Protein AF-A0A2D4XE23-F1 (afdb_monomer_lite)

Sequence (78 aa):
MANIKSQKKRIRQDAKKNLRNKSVKTELKSSLKSLYDENNQVIVEKKASVMKELDKAFTDGIISKNYRDRNKSRISKL

Foldseek 3Di:
DDPDPVVVVVVVVVVVVVVVLVVLVVVLVVLLVVQADPVRDGDLVSLVVSLVSLVVCVVVVSDDPVVSVVSNVVSVVD

Secondary structure (DSSP, 8-state):
---SHHHHHHHHHHHHHHHHHHHHHHHHHHHHHTTB-TTS-B-TTHHHHHHHHHHHHHHTTSS-HHHHHHHHHHHHH-

pLDDT: mean 93.53, std 4.56, range [68.81, 97.62]

Structure (mmCIF, N/CA/C/O backbone):
data_AF-A0A2D4XE23-F1
#
_entry.id   AF-A0A2D4XE23-F1
#
loop_
_atom_site.group_PDB
_atom_site.id
_atom_site.type_symbol
_atom_site.label_atom_id
_atom_site.label_alt_id
_atom_site.label_comp_id
_atom_site.label_asym_id
_atom_site.label_entity_id
_atom_site.label_seq_id
_atom_site.pdbx_PDB_ins_code
_atom_site.Cartn_x
_atom_site.Cartn_y
_atom_site.Cartn_z
_atom_site.occupancy
_atom_site.B_iso_or_equiv
_atom_site.auth_seq_id
_atom_site.auth_comp_id
_atom_site.auth_asym_id
_atom_site.auth_atom_id
_atom_site.pdbx_PDB_model_num
ATOM 1 N N . MET A 1 1 ? 24.436 -3.190 -13.833 1.00 68.81 1 MET A N 1
ATOM 2 C CA . MET A 1 1 ? 24.161 -2.258 -14.951 1.00 68.81 1 MET A CA 1
ATOM 3 C C . MET A 1 1 ? 23.253 -2.960 -15.952 1.00 68.81 1 MET A C 1
ATOM 5 O O . MET A 1 1 ? 23.520 -4.109 -16.267 1.00 68.81 1 MET A O 1
ATOM 9 N N . ALA A 1 2 ? 22.157 -2.337 -16.397 1.00 83.69 2 ALA A N 1
ATOM 10 C CA . ALA A 1 2 ? 21.308 -2.932 -17.434 1.00 83.69 2 ALA A CA 1
ATOM 11 C C . ALA A 1 2 ? 21.922 -2.684 -18.814 1.00 83.69 2 ALA A C 1
ATOM 13 O O . ALA A 1 2 ? 22.064 -1.530 -19.217 1.00 83.69 2 ALA A O 1
ATOM 14 N N . ASN A 1 3 ? 22.251 -3.748 -19.542 1.00 92.06 3 ASN A N 1
ATOM 15 C CA . ASN A 1 3 ? 22.908 -3.636 -20.849 1.00 92.06 3 ASN A CA 1
ATOM 16 C C . ASN A 1 3 ? 21.895 -3.517 -22.002 1.00 92.06 3 ASN A C 1
ATOM 18 O O . ASN A 1 3 ? 22.167 -2.868 -23.008 1.00 92.06 3 ASN A O 1
ATOM 22 N N . ILE A 1 4 ? 20.675 -4.034 -21.820 1.00 96.12 4 ILE A N 1
ATOM 23 C CA . ILE A 1 4 ? 19.597 -3.966 -22.816 1.00 96.12 4 ILE A CA 1
ATOM 24 C C . ILE A 1 4 ? 18.778 -2.676 -22.638 1.00 96.12 4 ILE A C 1
ATOM 26 O O . ILE A 1 4 ? 18.408 -2.304 -21.520 1.00 96.12 4 ILE A O 1
ATOM 30 N N . LYS A 1 5 ? 18.426 -2.003 -23.746 1.00 95.31 5 LYS A N 1
ATOM 31 C CA . LYS A 1 5 ? 17.622 -0.759 -23.735 1.00 95.31 5 LYS A CA 1
ATOM 32 C C . LYS A 1 5 ? 16.298 -0.918 -22.970 1.00 95.31 5 LYS A C 1
ATOM 34 O O . LYS A 1 5 ? 15.926 -0.041 -22.187 1.00 95.31 5 LYS A O 1
ATOM 39 N N . SER A 1 6 ? 15.608 -2.046 -23.152 1.00 96.19 6 SER A N 1
ATOM 40 C CA . SER A 1 6 ? 14.353 -2.362 -22.455 1.00 96.19 6 SER A CA 1
ATOM 41 C C . SER A 1 6 ? 14.541 -2.473 -20.938 1.00 96.19 6 SER A C 1
ATOM 43 O O . SER A 1 6 ? 13.731 -1.938 -20.184 1.00 96.19 6 SER A O 1
ATOM 45 N N . GLN A 1 7 ? 15.643 -3.067 -20.477 1.00 96.31 7 GLN A N 1
ATOM 46 C CA . GLN A 1 7 ? 15.967 -3.172 -19.053 1.00 96.31 7 GLN A CA 1
ATOM 47 C C . GLN A 1 7 ? 16.289 -1.802 -18.439 1.00 96.31 7 GLN A C 1
ATOM 49 O O . GLN A 1 7 ? 15.758 -1.472 -17.379 1.00 96.31 7 GLN A O 1
ATOM 54 N N . LYS A 1 8 ? 17.065 -0.945 -19.128 1.00 95.75 8 LYS A N 1
ATOM 55 C CA . LYS A 1 8 ? 17.303 0.448 -18.686 1.00 95.75 8 LYS A CA 1
ATOM 56 C C . LYS A 1 8 ? 15.986 1.223 -18.527 1.00 95.75 8 LYS A C 1
ATOM 58 O O . LYS A 1 8 ? 15.847 2.044 -17.621 1.00 95.75 8 LYS A O 1
ATOM 63 N N . LYS A 1 9 ? 14.998 0.969 -19.395 1.00 95.81 9 LYS A N 1
ATOM 64 C CA . LYS A 1 9 ? 13.642 1.531 -19.270 1.00 95.81 9 LYS A CA 1
ATOM 65 C C . LYS A 1 9 ? 12.901 0.965 -18.054 1.00 95.81 9 LYS A C 1
ATOM 67 O O . LYS A 1 9 ? 12.315 1.756 -17.318 1.00 95.81 9 LYS A O 1
ATOM 72 N N . ARG A 1 10 ? 12.945 -0.352 -17.820 1.00 96.94 10 ARG A N 1
ATOM 73 C CA . ARG A 1 10 ? 12.313 -0.989 -16.649 1.00 96.94 10 ARG A CA 1
ATOM 74 C C . ARG A 1 10 ? 12.851 -0.431 -15.335 1.00 96.94 10 ARG A C 1
ATOM 76 O O . ARG A 1 10 ? 12.051 0.066 -14.557 1.00 96.94 10 ARG A O 1
ATOM 83 N N . ILE A 1 11 ? 14.172 -0.329 -15.170 1.00 96.31 11 ILE A N 1
ATOM 84 C CA . ILE A 1 11 ? 14.795 0.249 -13.962 1.00 96.31 11 ILE A CA 1
ATOM 85 C C . ILE A 1 11 ? 14.245 1.650 -13.649 1.00 96.31 11 ILE A C 1
ATOM 87 O O . ILE A 1 11 ? 13.869 1.928 -12.512 1.00 96.31 11 ILE A O 1
ATOM 91 N N . ARG A 1 12 ? 14.141 2.531 -14.655 1.00 95.50 12 ARG A N 1
ATOM 92 C CA . ARG A 1 12 ? 13.584 3.884 -14.464 1.00 95.50 12 ARG A CA 1
ATOM 93 C C . ARG A 1 12 ? 12.108 3.859 -14.055 1.00 95.50 12 ARG A C 1
ATOM 95 O O . ARG A 1 12 ? 11.694 4.632 -13.194 1.00 95.50 12 ARG A O 1
ATOM 102 N N . GLN A 1 13 ? 11.312 2.987 -14.672 1.00 97.19 13 GLN A N 1
ATOM 103 C CA . GLN A 1 13 ? 9.893 2.832 -14.337 1.00 97.19 13 GLN A CA 1
ATOM 104 C C . GLN A 1 13 ? 9.707 2.274 -12.923 1.00 97.19 13 GLN A C 1
ATOM 106 O O . GLN A 1 13 ? 8.869 2.776 -12.173 1.00 97.19 13 GLN A O 1
ATOM 111 N N . ASP A 1 14 ? 10.502 1.277 -12.554 1.00 96.81 14 ASP A N 1
ATOM 112 C CA . ASP A 1 14 ? 10.426 0.604 -11.263 1.00 96.81 14 ASP A CA 1
ATOM 113 C C . ASP A 1 14 ? 10.873 1.532 -10.136 1.00 96.81 14 ASP A C 1
ATOM 115 O O . ASP A 1 14 ? 10.203 1.589 -9.111 1.00 96.81 14 ASP A O 1
ATOM 119 N N . ALA A 1 15 ? 11.908 2.353 -10.341 1.00 96.88 15 ALA A N 1
ATOM 120 C CA . ALA A 1 15 ? 12.310 3.379 -9.377 1.00 96.88 15 ALA A CA 1
ATOM 121 C C . ALA A 1 15 ? 11.158 4.352 -9.059 1.00 96.88 15 ALA A C 1
ATOM 123 O O . ALA A 1 15 ? 10.841 4.583 -7.891 1.00 96.88 15 ALA A O 1
ATOM 124 N N . LYS A 1 16 ? 10.465 4.857 -10.090 1.00 96.50 16 LYS A N 1
ATOM 125 C CA . LYS A 1 16 ? 9.309 5.753 -9.913 1.00 96.50 16 LYS A CA 1
ATOM 126 C C . LYS A 1 16 ? 8.156 5.063 -9.176 1.00 96.50 16 LYS A C 1
ATOM 128 O O . LYS A 1 16 ? 7.576 5.643 -8.258 1.00 96.50 16 LYS A O 1
ATOM 133 N N . LYS A 1 17 ? 7.830 3.821 -9.551 1.00 96.12 17 LYS A N 1
ATOM 134 C CA . LYS A 1 17 ? 6.781 3.029 -8.886 1.00 96.12 17 LYS A CA 1
ATOM 135 C C . LYS A 1 17 ? 7.136 2.721 -7.433 1.00 96.12 17 LYS A C 1
ATOM 137 O O . LYS A 1 17 ? 6.281 2.848 -6.562 1.00 96.12 17 LYS A O 1
ATOM 142 N N . ASN A 1 18 ? 8.389 2.364 -7.163 1.00 96.94 18 ASN A N 1
ATOM 143 C CA . ASN A 1 18 ? 8.876 2.056 -5.824 1.00 96.94 18 ASN A CA 1
ATOM 144 C C . ASN A 1 18 ? 8.762 3.263 -4.895 1.00 96.94 18 ASN A C 1
ATOM 146 O O . ASN A 1 18 ? 8.282 3.099 -3.778 1.00 96.94 18 ASN A O 1
ATOM 150 N N . LEU A 1 19 ? 9.125 4.465 -5.352 1.00 96.50 19 LEU A N 1
ATOM 151 C CA . LEU A 1 19 ? 8.981 5.688 -4.556 1.00 96.50 19 LEU A CA 1
ATOM 152 C C . LEU A 1 19 ? 7.515 5.975 -4.201 1.00 96.50 19 LEU A C 1
ATOM 154 O O . LEU A 1 19 ? 7.205 6.153 -3.023 1.00 96.50 19 LEU A O 1
ATOM 158 N N . ARG A 1 20 ? 6.601 5.921 -5.184 1.00 94.44 20 ARG A N 1
ATOM 159 C CA . ARG A 1 20 ? 5.151 6.078 -4.943 1.00 94.44 20 ARG A CA 1
ATOM 160 C C . ARG A 1 20 ? 4.647 5.056 -3.923 1.00 94.44 20 ARG A C 1
ATOM 162 O O . ARG A 1 20 ? 4.01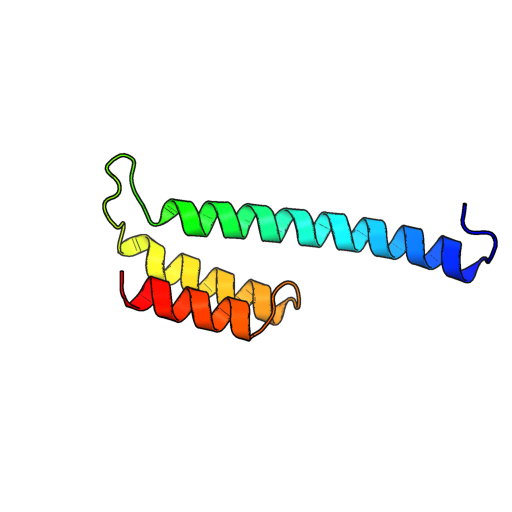8 5.418 -2.934 1.00 94.44 20 ARG A O 1
ATOM 169 N N . ASN A 1 21 ? 4.944 3.778 -4.152 1.00 96.38 21 ASN A N 1
ATOM 170 C CA . ASN A 1 21 ? 4.461 2.693 -3.302 1.00 96.38 21 ASN A CA 1
ATOM 171 C C . ASN A 1 21 ? 5.060 2.766 -1.892 1.00 96.38 21 ASN A C 1
ATOM 173 O O . ASN A 1 21 ? 4.403 2.373 -0.931 1.00 96.38 21 ASN A O 1
ATOM 177 N N . LYS A 1 22 ? 6.296 3.261 -1.756 1.00 96.62 22 LYS A N 1
ATOM 178 C CA . LYS A 1 22 ? 6.950 3.462 -0.463 1.00 96.62 22 LYS A CA 1
ATOM 179 C C . LYS A 1 22 ? 6.234 4.532 0.361 1.00 96.62 22 LYS A C 1
ATOM 181 O O . LYS A 1 22 ? 5.997 4.264 1.532 1.00 96.62 22 LYS A O 1
ATOM 186 N N . SER A 1 23 ? 5.849 5.670 -0.230 1.00 94.94 23 SER A N 1
ATOM 187 C CA . SER A 1 23 ? 5.097 6.724 0.483 1.00 94.94 23 SER A CA 1
ATOM 188 C C . SER A 1 23 ? 3.803 6.169 1.068 1.00 94.94 23 SER A C 1
ATOM 190 O O . SER A 1 23 ? 3.632 6.146 2.283 1.00 94.94 23 SER A O 1
ATOM 192 N N . VAL A 1 24 ? 2.969 5.563 0.215 1.00 95.44 24 VAL A N 1
ATOM 193 C CA . VAL A 1 24 ? 1.657 5.036 0.620 1.00 95.44 24 VAL A CA 1
ATOM 194 C C . VAL A 1 24 ? 1.787 3.935 1.672 1.00 95.44 24 VAL A C 1
ATOM 196 O O . VAL A 1 24 ? 1.010 3.880 2.619 1.00 95.44 24 VAL A O 1
ATOM 199 N N . LYS A 1 25 ? 2.789 3.052 1.557 1.00 94.94 25 LYS A N 1
ATOM 200 C CA . LYS A 1 25 ? 3.033 2.015 2.573 1.00 94.94 25 LYS A CA 1
ATOM 201 C C . LYS A 1 25 ? 3.476 2.600 3.913 1.00 94.94 25 LYS A C 1
ATOM 203 O O . LYS A 1 25 ? 3.129 2.030 4.945 1.00 94.94 25 LYS A O 1
ATOM 208 N N . THR A 1 26 ? 4.265 3.671 3.914 1.00 96.69 26 THR A N 1
ATOM 209 C CA . THR A 1 26 ? 4.687 4.346 5.149 1.00 96.69 26 THR A CA 1
ATOM 210 C C . THR A 1 26 ? 3.507 5.052 5.802 1.00 96.69 26 THR A C 1
ATOM 212 O O . THR A 1 26 ? 3.276 4.846 6.989 1.00 96.69 26 THR A O 1
ATOM 215 N N . GLU A 1 27 ? 2.720 5.793 5.024 1.00 95.06 27 GLU A N 1
ATOM 216 C CA . GLU A 1 27 ? 1.487 6.446 5.479 1.00 95.06 27 GLU A CA 1
ATOM 217 C C . GLU A 1 27 ? 0.525 5.426 6.097 1.00 95.06 27 GLU A C 1
ATOM 219 O O . GLU A 1 27 ? 0.149 5.567 7.255 1.00 95.06 27 GLU A O 1
ATOM 224 N N . LEU A 1 28 ? 0.248 4.318 5.401 1.00 95.50 28 LEU A N 1
ATOM 225 C CA . LEU A 1 28 ? -0.636 3.257 5.894 1.00 95.50 28 LEU A CA 1
ATOM 226 C C . LEU A 1 28 ? -0.164 2.660 7.231 1.00 95.50 28 LEU A C 1
ATOM 228 O O . LEU A 1 28 ? -0.977 2.355 8.102 1.00 95.50 28 LEU A O 1
ATOM 232 N N . LYS A 1 29 ? 1.151 2.478 7.412 1.00 94.38 29 LYS A N 1
ATOM 233 C CA . LYS A 1 29 ? 1.714 2.004 8.687 1.00 94.38 29 LYS A CA 1
ATOM 234 C C . LYS A 1 29 ? 1.499 3.022 9.805 1.00 94.38 29 LYS A C 1
ATOM 236 O O . LYS A 1 29 ? 1.145 2.622 10.912 1.00 94.38 29 LYS A O 1
ATOM 241 N N . SER A 1 30 ? 1.701 4.306 9.521 1.00 95.56 30 SER A N 1
ATOM 242 C CA . SER A 1 30 ? 1.448 5.387 10.476 1.00 95.56 30 SER A CA 1
ATOM 243 C C . SER A 1 30 ? -0.030 5.454 10.856 1.00 95.56 30 SER A C 1
ATOM 245 O O . SER A 1 30 ? -0.348 5.504 12.042 1.00 95.56 30 SER A O 1
ATOM 247 N N . SER A 1 31 ? -0.934 5.343 9.884 1.00 93.56 31 SER A N 1
ATOM 248 C CA . SER A 1 31 ? -2.380 5.309 10.115 1.00 93.56 31 SER A CA 1
ATOM 249 C C . SER A 1 31 ? -2.800 4.126 10.982 1.00 93.56 31 SER A C 1
ATOM 251 O O . SER A 1 31 ? -3.552 4.304 11.937 1.00 93.56 31 SER A O 1
ATOM 253 N N . LEU A 1 32 ? -2.256 2.930 10.730 1.00 92.75 32 LEU A N 1
ATOM 254 C CA . LEU A 1 32 ? -2.493 1.761 11.584 1.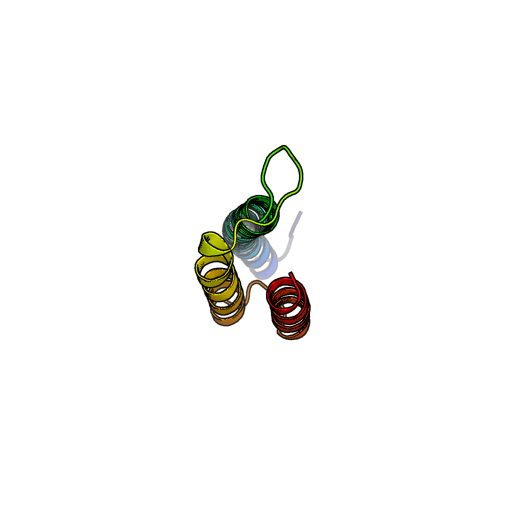00 92.75 32 LEU A CA 1
ATOM 255 C C . LEU A 1 32 ? -1.998 1.979 13.020 1.00 92.75 32 LEU A C 1
ATOM 257 O O . LEU A 1 32 ? -2.688 1.590 13.957 1.00 92.75 32 LEU A O 1
ATOM 261 N N . LYS A 1 33 ? -0.836 2.619 13.207 1.00 91.75 33 LYS A N 1
ATOM 262 C CA . LYS A 1 33 ? -0.316 2.951 14.544 1.00 91.75 33 LYS A CA 1
ATOM 263 C C . LYS A 1 33 ? -1.195 3.982 15.255 1.00 91.75 33 LYS A C 1
ATOM 265 O O . LYS A 1 33 ? -1.380 3.889 16.459 1.00 91.75 33 LYS A O 1
ATOM 270 N N . SER A 1 34 ? -1.771 4.921 14.504 1.00 89.94 34 SER A N 1
ATOM 271 C CA . SER A 1 34 ? -2.593 6.009 15.043 1.00 89.94 34 SER A CA 1
ATOM 272 C C . SER A 1 34 ? -3.896 5.555 15.711 1.00 89.94 34 SER A C 1
ATOM 274 O O . SER A 1 34 ? -4.526 6.371 16.382 1.00 89.94 34 SER A O 1
ATOM 276 N N . LEU A 1 35 ? -4.292 4.287 15.525 1.00 90.75 35 LEU A N 1
ATOM 277 C CA . LEU A 1 35 ? -5.438 3.663 16.195 1.00 90.75 35 LEU A CA 1
ATOM 278 C C . LEU A 1 35 ? -5.249 3.524 17.709 1.00 90.75 35 LEU A C 1
ATOM 280 O O . LEU A 1 35 ? -6.241 3.347 18.410 1.00 90.75 35 LEU A O 1
ATOM 284 N N . TYR A 1 36 ? -4.009 3.595 18.190 1.00 90.94 36 TYR A N 1
ATOM 285 C CA . TYR A 1 36 ? -3.672 3.513 19.604 1.00 90.94 36 TYR A CA 1
ATOM 286 C C . TYR A 1 36 ? -3.148 4.863 20.094 1.00 90.94 36 TYR A C 1
ATOM 288 O O . TYR A 1 36 ? -2.421 5.549 19.368 1.00 90.94 36 TYR A O 1
ATOM 296 N N . ASP A 1 37 ? -3.532 5.246 21.308 1.00 88.19 37 ASP A N 1
ATOM 297 C CA . ASP A 1 37 ? -2.938 6.380 22.014 1.00 88.19 37 ASP A CA 1
ATOM 298 C C . ASP A 1 37 ? -1.608 5.988 22.692 1.00 88.19 37 ASP A C 1
ATOM 300 O O . ASP A 1 37 ? -1.127 4.856 22.575 1.00 88.19 37 ASP A O 1
ATOM 304 N N . GLU A 1 38 ? -0.994 6.932 23.406 1.00 87.88 38 GLU A N 1
ATOM 305 C CA . GLU A 1 38 ? 0.262 6.699 24.134 1.00 87.88 38 GLU A CA 1
ATOM 306 C C . GLU A 1 38 ? 0.115 5.699 25.295 1.00 87.88 38 GLU A C 1
ATOM 308 O O . GLU A 1 38 ? 1.087 5.040 25.662 1.00 87.88 38 GLU A O 1
ATOM 313 N N . ASN A 1 39 ? -1.104 5.519 25.811 1.00 87.44 39 ASN A N 1
ATOM 314 C CA . ASN A 1 39 ? -1.462 4.547 26.847 1.00 87.44 39 ASN A CA 1
ATOM 315 C C . ASN A 1 39 ? -1.964 3.215 26.263 1.00 87.44 39 ASN A C 1
ATOM 317 O O . ASN A 1 39 ? -2.474 2.362 26.993 1.00 87.44 39 ASN A O 1
ATOM 321 N N . ASN A 1 40 ? -1.820 3.023 24.948 1.00 83.50 40 ASN A N 1
ATOM 322 C CA . ASN A 1 40 ? -2.253 1.845 24.208 1.00 83.50 40 ASN A CA 1
ATOM 323 C C . ASN A 1 40 ? -3.781 1.600 24.226 1.00 83.50 40 ASN A C 1
ATOM 325 O O . ASN A 1 40 ? -4.241 0.483 23.969 1.00 83.50 40 ASN A O 1
ATOM 329 N N . GLN A 1 41 ? -4.572 2.637 24.501 1.00 85.12 41 GLN A N 1
ATOM 330 C CA . GLN A 1 41 ? -6.027 2.647 24.390 1.00 85.12 41 GLN A CA 1
ATOM 331 C C . GLN A 1 41 ? -6.464 2.879 22.942 1.00 85.12 41 GLN A C 1
ATOM 333 O O . GLN A 1 41 ? -5.806 3.571 22.164 1.00 85.12 41 GLN A O 1
ATOM 338 N N . VAL A 1 42 ? -7.595 2.281 22.565 1.00 87.62 42 VAL A N 1
ATOM 339 C CA . VAL A 1 42 ? -8.102 2.328 21.190 1.00 87.62 42 VAL A CA 1
ATOM 340 C C . VAL A 1 42 ? -8.862 3.628 20.934 1.00 87.62 42 VAL A C 1
ATOM 342 O O . VAL A 1 42 ? -9.877 3.906 21.569 1.00 87.62 42 VAL A O 1
ATOM 345 N N . ILE A 1 43 ? -8.437 4.374 19.917 1.00 89.50 43 ILE A N 1
ATOM 346 C CA . ILE A 1 43 ? -9.119 5.581 19.440 1.00 89.50 43 ILE A CA 1
ATOM 347 C C . ILE A 1 43 ? -10.155 5.177 18.384 1.00 89.50 43 ILE A C 1
ATOM 349 O O . ILE A 1 43 ? -9.853 5.047 17.193 1.00 89.50 43 ILE A O 1
ATOM 353 N N . VAL A 1 44 ? -11.396 4.956 18.824 1.00 86.81 44 VAL A N 1
ATOM 354 C CA . VAL A 1 44 ? -12.486 4.412 17.988 1.00 86.81 44 VAL A CA 1
ATOM 355 C C . VAL A 1 44 ? -12.786 5.285 16.764 1.00 86.81 44 VAL A C 1
ATOM 357 O O . VAL A 1 44 ? -13.021 4.756 15.678 1.00 86.81 44 VAL A O 1
ATOM 360 N N . GLU A 1 45 ? -12.693 6.606 16.898 1.00 89.38 45 GLU A N 1
ATOM 361 C CA . GLU A 1 45 ? -12.989 7.577 15.832 1.00 89.38 45 GLU A CA 1
ATOM 362 C C . GLU A 1 45 ? -12.115 7.388 14.584 1.00 89.38 45 GLU A C 1
ATOM 364 O O . GLU A 1 45 ? -12.559 7.584 13.451 1.00 89.38 45 GLU A O 1
ATOM 369 N N . LYS A 1 46 ? -10.871 6.932 14.765 1.00 90.19 46 LYS A N 1
ATOM 370 C CA . LYS A 1 46 ? -9.921 6.743 13.661 1.00 90.19 46 LYS A CA 1
ATOM 371 C C . LYS A 1 46 ? -10.174 5.465 12.866 1.00 90.19 46 LYS A C 1
ATOM 373 O O . LYS A 1 46 ? -9.711 5.363 11.728 1.00 90.19 46 LYS A O 1
ATOM 378 N N . LYS A 1 47 ? -10.934 4.502 13.405 1.00 91.88 47 LYS A N 1
ATOM 379 C CA . LYS A 1 47 ? -11.166 3.194 12.762 1.00 91.88 47 LYS A CA 1
ATOM 380 C C . LYS A 1 47 ? -11.735 3.336 11.354 1.00 91.88 47 LYS A C 1
ATOM 382 O O . LYS A 1 47 ? -11.220 2.712 10.428 1.00 91.88 47 LYS A O 1
ATOM 387 N N . ALA A 1 48 ? -12.750 4.183 11.176 1.00 92.12 48 ALA A N 1
ATOM 388 C CA . ALA A 1 48 ? -13.399 4.378 9.880 1.00 92.12 48 ALA A CA 1
ATOM 389 C C . ALA A 1 48 ? -12.431 4.944 8.824 1.00 92.12 48 ALA A C 1
ATOM 391 O O . ALA A 1 48 ? -12.390 4.453 7.693 1.00 92.12 48 ALA A O 1
ATOM 392 N N . SER A 1 49 ? -11.599 5.921 9.208 1.00 93.88 49 SER A N 1
ATOM 393 C CA . SER A 1 49 ? -10.590 6.506 8.315 1.00 93.88 49 SER A CA 1
ATOM 394 C C . SER A 1 49 ? -9.554 5.468 7.885 1.00 93.88 49 SER A C 1
ATOM 396 O O . SER A 1 49 ? -9.299 5.292 6.694 1.00 93.88 49 SER A O 1
ATOM 398 N N . VAL A 1 50 ? -9.018 4.701 8.838 1.00 94.75 50 VAL A N 1
ATOM 399 C CA . VAL A 1 50 ? -7.996 3.681 8.555 1.00 94.75 50 VAL A CA 1
ATOM 400 C C . VAL A 1 50 ? -8.556 2.544 7.692 1.00 94.75 50 VAL A C 1
ATOM 402 O O . VAL A 1 50 ? -7.876 2.058 6.785 1.00 94.75 50 VAL A O 1
ATOM 405 N N . MET A 1 51 ? -9.811 2.134 7.908 1.00 94.75 51 MET A N 1
ATOM 406 C CA . MET A 1 51 ? -10.473 1.153 7.039 1.00 94.75 51 MET A CA 1
ATOM 407 C C . MET A 1 51 ? -10.604 1.662 5.597 1.00 94.75 51 MET A C 1
ATOM 409 O O . MET A 1 51 ? -10.322 0.910 4.662 1.00 94.75 51 MET A O 1
ATOM 413 N N . LYS A 1 52 ? -10.969 2.935 5.411 1.00 95.38 52 LYS A N 1
ATOM 414 C CA . LYS A 1 52 ? -11.064 3.567 4.087 1.00 95.38 52 LYS A CA 1
ATOM 415 C C . LYS A 1 52 ? -9.704 3.638 3.389 1.00 95.38 52 LYS A C 1
ATOM 417 O O . LYS A 1 52 ? -9.613 3.369 2.192 1.00 95.38 52 LYS A O 1
ATOM 422 N N . GLU A 1 53 ? -8.643 3.969 4.118 1.00 95.69 53 GLU A N 1
ATOM 423 C CA . GLU A 1 53 ? -7.279 4.005 3.577 1.00 95.69 53 GLU A CA 1
ATOM 424 C C . GLU A 1 53 ? -6.787 2.624 3.131 1.00 95.69 53 GLU A C 1
ATOM 426 O O . GLU A 1 53 ? -6.176 2.506 2.068 1.00 95.69 53 GLU A O 1
ATOM 431 N N . LEU A 1 54 ? -7.104 1.566 3.886 1.00 95.81 54 LEU A N 1
ATOM 432 C CA . LEU A 1 54 ? -6.821 0.184 3.486 1.00 95.81 54 LEU A CA 1
ATOM 433 C C . LEU A 1 54 ? -7.530 -0.185 2.180 1.00 95.81 54 LEU A C 1
ATOM 435 O O . LEU A 1 54 ? -6.918 -0.779 1.292 1.00 95.81 54 LEU A O 1
ATOM 439 N N . ASP A 1 55 ? -8.806 0.170 2.042 1.00 96.62 55 ASP A N 1
ATOM 440 C CA . ASP A 1 55 ? -9.549 -0.093 0.809 1.00 96.62 55 ASP A CA 1
ATOM 441 C C . ASP A 1 55 ? -8.953 0.686 -0.372 1.00 96.62 55 ASP A C 1
ATOM 443 O O . ASP A 1 55 ? -8.748 0.114 -1.444 1.00 96.62 55 ASP A O 1
ATOM 447 N N . LYS A 1 56 ? -8.575 1.953 -0.165 1.00 96.25 56 LYS A N 1
ATOM 448 C CA . LYS A 1 56 ? -7.927 2.781 -1.191 1.00 96.25 56 LYS A CA 1
ATOM 449 C C . LYS A 1 56 ? -6.579 2.206 -1.631 1.00 96.25 56 LYS A C 1
ATOM 451 O O . LYS A 1 56 ? -6.341 2.066 -2.827 1.00 96.25 56 LYS A O 1
ATOM 456 N N . ALA A 1 57 ? -5.727 1.804 -0.690 1.00 96.19 57 ALA A N 1
ATOM 457 C CA . ALA A 1 57 ? -4.426 1.210 -0.997 1.00 96.19 57 ALA A CA 1
ATOM 458 C C . ALA A 1 57 ? -4.550 -0.113 -1.779 1.00 96.19 57 ALA A C 1
ATOM 460 O O . ALA A 1 57 ? -3.662 -0.456 -2.568 1.00 96.19 57 ALA A O 1
ATOM 461 N N . PHE A 1 58 ? -5.638 -0.862 -1.569 1.00 96.88 58 PHE A N 1
ATOM 462 C CA . PHE A 1 58 ? -5.961 -2.048 -2.360 1.00 96.88 58 PHE A CA 1
ATOM 463 C C . PHE A 1 58 ? -6.418 -1.682 -3.775 1.00 96.88 58 PHE A C 1
ATOM 465 O O . PHE A 1 58 ? -5.888 -2.242 -4.732 1.00 96.88 58 PHE A O 1
ATOM 472 N N . THR A 1 59 ? -7.336 -0.722 -3.919 1.00 96.69 59 THR A N 1
ATOM 473 C CA . THR A 1 59 ? -7.791 -0.227 -5.231 1.00 96.69 59 THR A CA 1
ATOM 474 C C . THR A 1 59 ? -6.632 0.331 -6.061 1.00 96.69 59 THR A C 1
ATOM 476 O O . THR A 1 59 ? -6.560 0.091 -7.262 1.00 96.69 59 THR A O 1
ATOM 479 N N . ASP A 1 60 ? -5.666 0.988 -5.416 1.00 93.94 60 ASP A N 1
ATO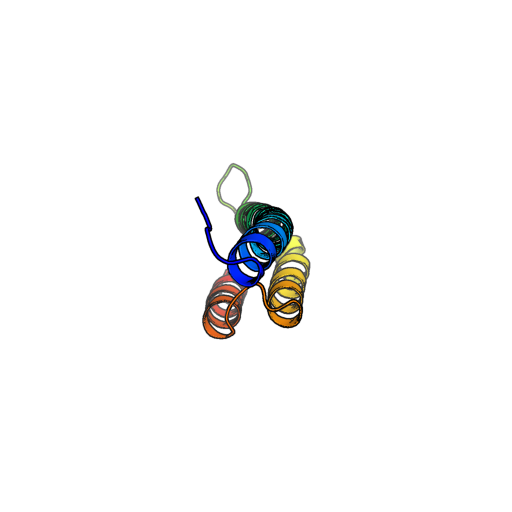M 480 C CA . ASP A 1 60 ? -4.436 1.484 -6.047 1.00 93.94 60 ASP A CA 1
ATOM 481 C C . ASP A 1 60 ? -3.435 0.373 -6.436 1.00 93.94 60 ASP A C 1
ATOM 483 O O . ASP A 1 60 ? -2.397 0.660 -7.046 1.00 93.94 60 ASP A O 1
ATOM 487 N N . GLY A 1 61 ? -3.710 -0.887 -6.078 1.00 95.62 61 GLY A N 1
ATOM 488 C CA . GLY A 1 61 ? -2.881 -2.056 -6.384 1.00 95.62 61 GLY A CA 1
ATOM 489 C C . GLY A 1 61 ? -1.593 -2.156 -5.560 1.00 95.62 61 GLY A C 1
ATOM 490 O O . GLY A 1 61 ? -0.653 -2.843 -5.962 1.00 95.62 61 GLY A O 1
ATOM 491 N N . ILE A 1 62 ? -1.504 -1.452 -4.427 1.00 96.25 62 ILE A N 1
ATOM 492 C CA . ILE A 1 62 ? -0.274 -1.350 -3.620 1.00 96.25 62 ILE A CA 1
ATOM 493 C C . ILE A 1 62 ? -0.180 -2.482 -2.588 1.00 96.25 62 ILE A C 1
ATOM 495 O O . ILE A 1 62 ? 0.923 -2.940 -2.261 1.00 96.25 62 ILE A O 1
ATOM 499 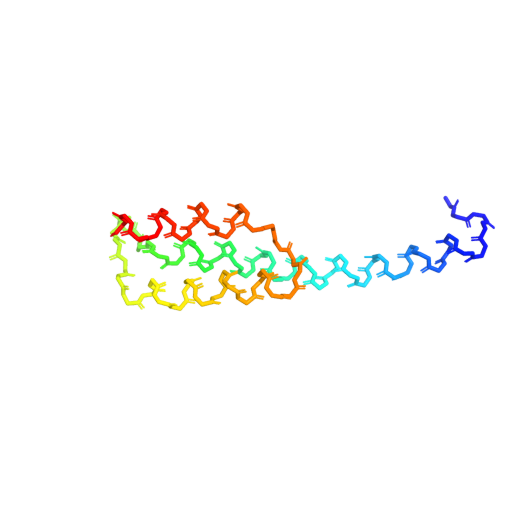N N . ILE A 1 63 ? -1.326 -2.936 -2.079 1.00 96.19 63 ILE A N 1
ATOM 500 C CA . ILE A 1 63 ? -1.449 -4.047 -1.129 1.00 96.19 63 ILE A CA 1
ATOM 501 C C . ILE A 1 63 ? -2.319 -5.167 -1.702 1.00 96.19 63 ILE A C 1
ATOM 503 O O . ILE A 1 63 ? -3.157 -4.947 -2.571 1.00 96.19 63 ILE A O 1
ATOM 507 N N . SER A 1 64 ? -2.137 -6.386 -1.195 1.00 97.19 64 SER A N 1
ATOM 508 C CA . SER A 1 64 ? -2.959 -7.531 -1.589 1.00 97.19 64 SER A CA 1
ATOM 509 C C . SER A 1 64 ? -4.317 -7.534 -0.882 1.00 97.19 64 SER A C 1
ATOM 511 O O . SER A 1 64 ? -4.463 -7.005 0.225 1.00 97.19 64 SER A O 1
ATOM 513 N N . LYS A 1 65 ? -5.299 -8.219 -1.485 1.00 96.75 65 LYS A N 1
ATOM 514 C CA . LYS A 1 65 ? -6.631 -8.438 -0.897 1.00 96.75 65 LYS A CA 1
ATOM 515 C C . LYS A 1 65 ? -6.540 -9.023 0.517 1.00 96.75 65 LYS A C 1
ATOM 517 O O . LYS A 1 65 ? -7.151 -8.507 1.444 1.00 96.75 65 LYS A O 1
ATOM 522 N N . ASN A 1 66 ? -5.700 -10.042 0.700 1.00 97.62 66 ASN A N 1
ATOM 523 C CA . ASN A 1 66 ? -5.539 -10.712 1.992 1.00 97.62 66 ASN A CA 1
ATOM 524 C C . ASN A 1 66 ? -4.934 -9.786 3.057 1.00 97.62 66 ASN A C 1
ATOM 526 O O . ASN A 1 66 ? -5.288 -9.883 4.230 1.00 97.62 66 ASN A O 1
ATOM 530 N N . TYR A 1 67 ? -4.033 -8.875 2.665 1.00 96.88 67 TYR A N 1
ATOM 531 C CA . TYR A 1 67 ? -3.495 -7.877 3.587 1.00 96.88 67 TYR A CA 1
ATOM 532 C C . TYR A 1 67 ? -4.590 -6.908 4.044 1.00 96.88 67 TYR A C 1
ATOM 534 O O . TYR A 1 67 ? -4.717 -6.662 5.242 1.00 96.88 67 TYR A O 1
ATOM 542 N N . ARG A 1 68 ? -5.404 -6.398 3.115 1.00 97.06 68 ARG A N 1
ATOM 543 C CA . ARG A 1 68 ? -6.555 -5.541 3.429 1.00 97.06 68 ARG A CA 1
ATOM 544 C C . ARG A 1 68 ? -7.527 -6.251 4.374 1.00 97.06 68 ARG A C 1
ATOM 546 O O . ARG A 1 68 ? -7.794 -5.747 5.460 1.00 97.06 68 ARG A O 1
ATOM 553 N N . ASP A 1 69 ? -7.988 -7.442 3.998 1.00 97.38 69 ASP A N 1
ATOM 554 C CA . ASP A 1 69 ? -9.031 -8.184 4.718 1.00 97.38 69 ASP A CA 1
ATOM 555 C C . ASP A 1 69 ? -8.587 -8.562 6.139 1.00 97.38 69 ASP A C 1
ATOM 557 O O . ASP A 1 69 ? -9.328 -8.353 7.102 1.00 97.38 69 ASP A O 1
ATOM 561 N N . ARG A 1 70 ? -7.341 -9.029 6.304 1.00 96.75 70 ARG A N 1
ATOM 562 C CA . ARG A 1 70 ? -6.783 -9.345 7.627 1.00 96.75 70 ARG A CA 1
ATOM 563 C C . ARG A 1 70 ? -6.726 -8.116 8.530 1.00 96.75 70 ARG A C 1
ATOM 565 O O . ARG A 1 70 ? -7.057 -8.218 9.708 1.00 96.75 70 ARG A O 1
ATOM 572 N N . ASN A 1 71 ? -6.296 -6.967 8.009 1.00 95.44 71 ASN A N 1
ATOM 573 C CA . ASN A 1 71 ? -6.229 -5.748 8.814 1.00 95.44 71 ASN A CA 1
ATOM 574 C C . ASN A 1 71 ? -7.627 -5.217 9.149 1.00 95.44 71 ASN A C 1
ATOM 576 O O . ASN A 1 71 ? -7.865 -4.904 10.309 1.00 95.44 71 ASN A O 1
ATOM 580 N N . LYS A 1 72 ? -8.579 -5.211 8.205 1.00 95.25 72 LYS A N 1
ATOM 581 C CA . LYS A 1 72 ? -9.973 -4.827 8.496 1.00 95.25 72 LYS A CA 1
ATOM 582 C C . LYS A 1 72 ? -10.598 -5.719 9.570 1.00 95.25 72 LYS A C 1
ATOM 584 O O . LYS A 1 72 ? -11.211 -5.200 10.495 1.00 95.25 72 LYS A O 1
ATOM 589 N N . SER A 1 73 ? -10.371 -7.033 9.507 1.00 95.75 73 SER A N 1
ATOM 590 C CA . SER A 1 73 ? -10.839 -7.968 10.540 1.00 95.75 73 SER A CA 1
ATOM 591 C C . SER A 1 73 ? -10.249 -7.658 11.920 1.00 95.75 73 SER A C 1
ATOM 593 O O . SER A 1 73 ? -10.974 -7.687 12.908 1.00 95.75 73 SER A O 1
ATOM 595 N N . ARG A 1 74 ? -8.956 -7.313 12.004 1.00 93.44 74 ARG A N 1
ATOM 596 C CA . ARG A 1 74 ? -8.322 -6.908 13.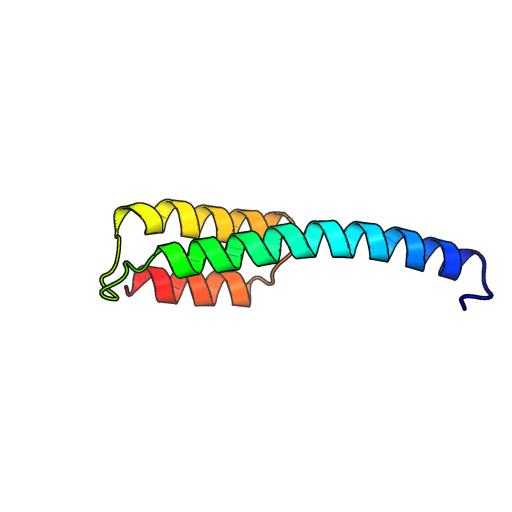271 1.00 93.44 74 ARG A CA 1
ATOM 597 C C . ARG A 1 74 ? -8.890 -5.592 13.795 1.00 93.44 74 ARG A C 1
ATOM 599 O O . ARG A 1 74 ? -9.227 -5.526 14.967 1.00 93.44 74 ARG A O 1
ATOM 606 N N . ILE A 1 75 ? -9.043 -4.584 12.935 1.00 92.25 75 ILE A N 1
ATOM 607 C CA . ILE A 1 75 ? -9.583 -3.268 13.320 1.00 92.25 75 ILE A CA 1
ATOM 608 C C . ILE A 1 75 ? -11.033 -3.379 13.790 1.00 92.25 75 ILE A C 1
ATOM 610 O O . ILE A 1 75 ? -11.417 -2.690 14.723 1.00 92.25 75 ILE A O 1
ATOM 614 N N . SER A 1 76 ? -11.824 -4.261 13.179 1.00 91.00 76 SER A N 1
ATOM 615 C CA . SER A 1 76 ? -13.209 -4.505 13.589 1.00 91.00 76 SER A CA 1
ATOM 616 C C . SER A 1 76 ? -13.341 -5.213 14.942 1.00 91.00 76 SER A C 1
ATOM 618 O O . SER A 1 76 ? -14.434 -5.209 15.496 1.00 91.00 76 SER A O 1
ATOM 620 N N . LYS A 1 77 ? -12.283 -5.877 15.426 1.00 89.38 77 LYS A N 1
ATOM 621 C CA . LYS A 1 77 ? -12.257 -6.560 16.732 1.00 89.38 77 LYS A CA 1
ATOM 622 C C . LYS A 1 77 ? -11.724 -5.677 17.860 1.00 89.38 77 LYS A C 1
ATOM 624 O O . LYS A 1 77 ? -11.980 -5.981 19.019 1.00 89.38 77 LYS A O 1
ATOM 629 N N . LEU A 1 78 ? -10.926 -4.665 17.511 1.00 83.50 78 LEU A N 1
ATOM 630 C CA . LEU A 1 78 ? -10.539 -3.576 18.411 1.00 83.50 78 LEU A CA 1
ATOM 631 C C . 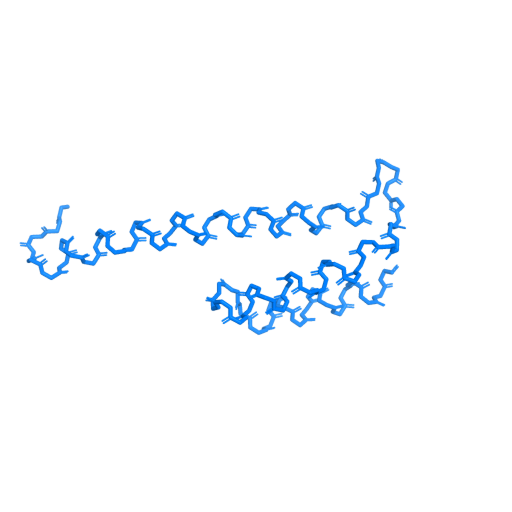LEU A 1 78 ? -11.759 -2.715 18.704 1.00 83.50 78 LEU A C 1
ATOM 633 O O . LEU A 1 78 ? -11.703 -1.894 19.641 1.00 83.50 78 LEU A O 1
#

Radius of gyration: 16.79 Å; chains: 1; bounding box: 38×18×51 Å